Protein AF-A0AAW7XD62-F1 (afdb_monomer_lite)

Organism: NCBI:txid86304

Radius of gyration: 22.49 Å; chains: 1; bounding box: 49×19×56 Å

Foldseek 3Di:
DPPPPDQPQADDPPCNVPDGGDDVVVVDDDDDDDDADLVRLLVCLVVQLVVCVVVVNVVSNVVSVVSVVVSD

Structure (mmCIF, N/CA/C/O backbone):
data_AF-A0AAW7XD62-F1
#
_entry.id   AF-A0AAW7XD62-F1
#
loop_
_atom_site.group_PDB
_atom_site.id
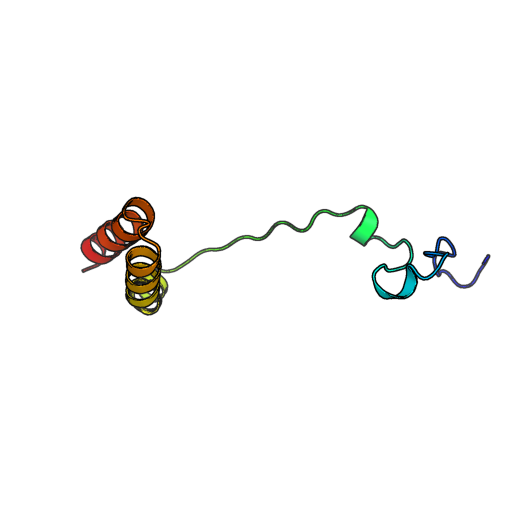_atom_site.type_symbol
_atom_site.label_atom_id
_atom_site.label_alt_id
_atom_site.label_comp_id
_atom_site.label_asym_id
_atom_site.label_entity_id
_atom_site.label_seq_id
_atom_site.pdbx_PDB_ins_code
_atom_site.Cartn_x
_atom_site.Cartn_y
_atom_site.Cartn_z
_atom_site.occupancy
_atom_site.B_iso_or_equiv
_atom_site.auth_seq_id
_atom_site.auth_comp_id
_atom_site.auth_asym_id
_atom_site.auth_atom_id
_atom_site.pdbx_PDB_model_num
ATOM 1 N N . ASP A 1 1 ? 20.281 5.018 -26.727 1.00 85.56 1 ASP A N 1
ATOM 2 C CA . ASP A 1 1 ? 20.556 3.594 -26.443 1.00 85.56 1 ASP A CA 1
ATOM 3 C C . ASP A 1 1 ? 21.761 3.373 -25.552 1.00 85.56 1 ASP A C 1
ATOM 5 O O . ASP A 1 1 ? 21.600 2.743 -24.523 1.00 85.56 1 ASP A O 1
ATOM 9 N N . TYR A 1 2 ? 22.947 3.875 -25.905 1.00 89.38 2 TYR A N 1
ATOM 10 C CA . TYR A 1 2 ? 24.172 3.303 -25.335 1.00 89.38 2 TYR A CA 1
ATOM 11 C C . TYR A 1 2 ? 24.790 4.047 -24.141 1.00 89.38 2 TYR A C 1
ATOM 13 O O . TYR A 1 2 ? 25.164 3.399 -23.173 1.00 89.38 2 TYR A O 1
ATOM 21 N N . ALA A 1 3 ? 24.915 5.379 -24.170 1.00 92.50 3 ALA A N 1
ATOM 22 C CA . ALA A 1 3 ? 25.815 6.075 -23.231 1.00 92.50 3 ALA A CA 1
ATOM 23 C C . ALA A 1 3 ? 25.182 7.215 -22.414 1.00 92.50 3 ALA A C 1
ATOM 25 O O . ALA A 1 3 ? 25.872 7.863 -21.636 1.00 92.50 3 ALA A O 1
ATOM 26 N N . SER A 1 4 ? 23.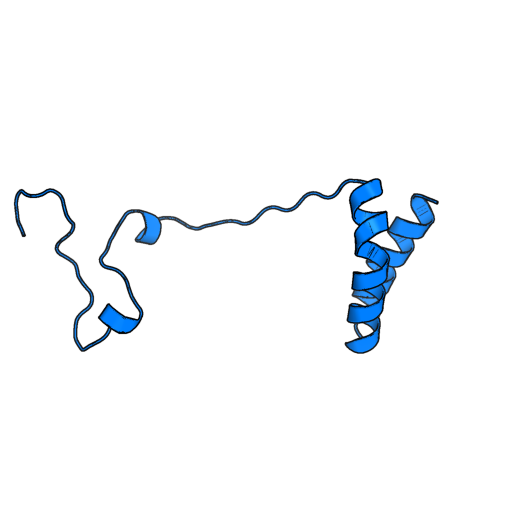880 7.474 -22.562 1.00 96.19 4 SER A N 1
ATOM 27 C CA . SER A 1 4 ? 23.195 8.549 -21.825 1.00 96.19 4 SER A CA 1
ATOM 28 C C . SER A 1 4 ? 22.812 8.170 -20.389 1.00 96.19 4 SER A C 1
ATOM 30 O O . SER A 1 4 ? 22.485 9.050 -19.600 1.00 96.19 4 SER A O 1
ATOM 32 N N . GLY A 1 5 ? 22.809 6.874 -20.054 1.00 94.81 5 GLY A N 1
ATOM 33 C CA . GLY A 1 5 ? 22.450 6.348 -18.728 1.00 94.81 5 GLY A CA 1
ATOM 34 C C . GLY A 1 5 ? 20.982 5.933 -18.554 1.00 94.81 5 GLY A C 1
ATOM 35 O O . GLY A 1 5 ? 20.658 5.216 -17.613 1.00 94.81 5 GLY A O 1
ATOM 36 N N . THR A 1 6 ? 20.083 6.314 -19.464 1.00 96.00 6 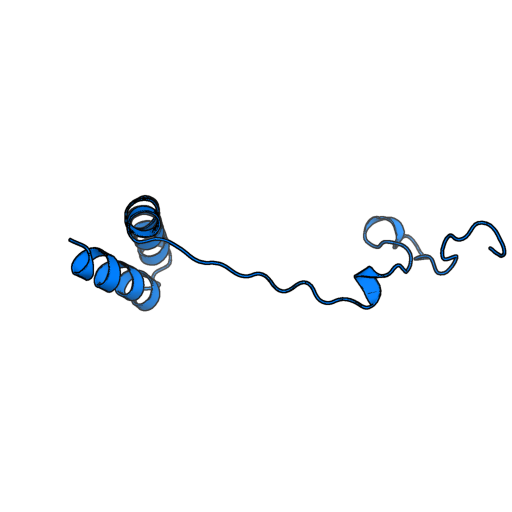THR A N 1
ATOM 37 C CA . THR A 1 6 ? 18.684 5.846 -19.461 1.00 96.00 6 THR A CA 1
ATOM 38 C C . THR A 1 6 ? 18.581 4.391 -19.914 1.00 96.00 6 THR A C 1
ATOM 40 O O . THR A 1 6 ? 19.275 3.993 -20.849 1.00 96.00 6 THR A O 1
ATOM 43 N N . ASN A 1 7 ? 17.653 3.618 -19.345 1.00 97.12 7 ASN A N 1
ATOM 44 C CA . ASN A 1 7 ? 17.378 2.270 -19.839 1.00 97.12 7 ASN A CA 1
ATOM 45 C C . ASN A 1 7 ? 16.588 2.336 -21.158 1.00 97.12 7 ASN A C 1
ATOM 47 O O . ASN A 1 7 ? 15.506 2.918 -21.208 1.00 97.12 7 ASN A O 1
ATOM 51 N N . HIS A 1 8 ? 17.126 1.741 -22.223 1.00 97.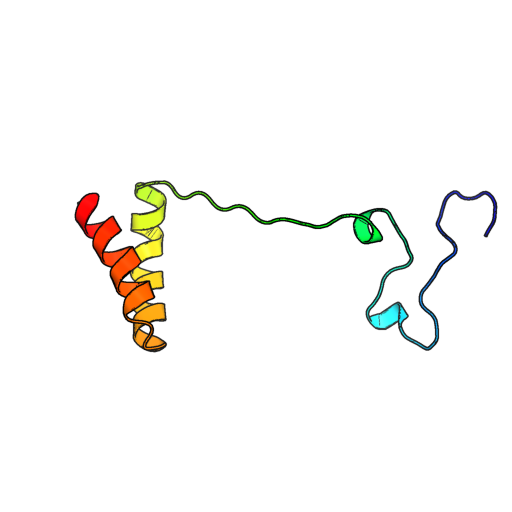19 8 HIS A N 1
ATOM 52 C CA . HIS A 1 8 ? 16.473 1.695 -23.538 1.00 97.19 8 HIS A CA 1
ATOM 53 C C . HIS A 1 8 ? 15.413 0.585 -23.676 1.00 97.19 8 HIS A C 1
ATOM 55 O O . HIS A 1 8 ? 14.758 0.485 -24.711 1.00 97.19 8 HIS A O 1
ATOM 61 N N . THR A 1 9 ? 15.206 -0.234 -22.639 1.00 97.75 9 THR A N 1
ATOM 62 C CA . THR A 1 9 ? 14.133 -1.235 -22.607 1.00 97.75 9 THR A CA 1
ATOM 63 C C . THR A 1 9 ? 12.811 -0.539 -22.295 1.00 97.75 9 THR A C 1
ATOM 65 O O . THR A 1 9 ? 12.489 -0.263 -21.134 1.00 97.75 9 THR A O 1
ATOM 68 N N . LEU A 1 10 ? 12.059 -0.221 -23.349 1.00 98.00 10 LEU A N 1
ATOM 69 C CA . LEU A 1 10 ? 10.835 0.579 -23.291 1.00 98.00 10 LEU A CA 1
ATOM 70 C C . LEU A 1 10 ? 9.600 -0.217 -23.758 1.00 98.00 10 LEU A C 1
ATOM 72 O O . LEU A 1 10 ? 9.723 -1.109 -24.600 1.00 98.00 10 LEU A O 1
ATOM 76 N N . PRO A 1 11 ? 8.397 0.109 -23.251 1.00 97.25 11 PRO A N 1
ATOM 77 C CA . PRO A 1 11 ? 7.152 -0.504 -23.704 1.00 97.25 11 PRO A CA 1
ATOM 78 C C . PRO A 1 11 ? 6.807 -0.093 -25.143 1.00 97.25 11 PRO A C 1
ATOM 80 O O . PRO A 1 11 ? 6.840 1.084 -25.500 1.00 97.25 11 PRO A O 1
ATOM 83 N N . THR A 1 12 ? 6.419 -1.067 -25.966 1.00 97.38 12 THR A N 1
ATOM 84 C CA . THR A 1 12 ? 6.070 -0.888 -27.388 1.00 97.38 12 THR A CA 1
ATOM 85 C C . THR A 1 12 ? 4.574 -1.141 -27.633 1.00 97.38 12 THR A C 1
ATOM 87 O O . THR A 1 12 ? 3.805 -1.277 -26.685 1.00 97.38 12 THR A O 1
ATOM 90 N N . ASN A 1 13 ? 4.111 -1.137 -28.890 1.00 97.56 13 ASN A N 1
ATOM 91 C CA . ASN A 1 13 ? 2.719 -1.452 -29.265 1.00 97.56 13 ASN A CA 1
ATOM 92 C C . ASN A 1 13 ? 1.633 -0.642 -28.508 1.00 97.56 13 ASN A C 1
ATOM 94 O O . ASN A 1 13 ? 0.565 -1.144 -28.167 1.00 97.56 13 ASN A O 1
ATOM 98 N N . GLY A 1 14 ? 1.918 0.629 -28.197 1.00 96.75 14 GLY A N 1
ATOM 99 C CA . GLY A 1 14 ? 0.999 1.526 -27.483 1.00 96.75 14 GLY A CA 1
ATOM 100 C C . GLY A 1 14 ? 0.982 1.382 -25.955 1.00 96.75 14 GLY A C 1
ATOM 101 O O . GLY A 1 14 ? 0.292 2.159 -25.292 1.00 96.75 14 GLY A O 1
ATOM 102 N N . TYR A 1 15 ? 1.765 0.465 -25.380 1.00 97.75 15 TYR A N 1
ATOM 103 C CA . TYR A 1 15 ? 1.829 0.253 -23.930 1.00 97.75 15 TYR A CA 1
ATOM 104 C C . TYR A 1 15 ? 2.472 1.405 -23.150 1.00 97.75 15 TYR A C 1
ATOM 106 O O . TYR A 1 15 ? 2.235 1.524 -21.952 1.00 97.75 15 TYR A O 1
ATOM 114 N N . ALA A 1 16 ? 3.172 2.323 -23.820 1.00 97.06 16 ALA A N 1
ATOM 115 C CA . ALA A 1 16 ? 3.656 3.566 -23.214 1.00 97.06 16 ALA A CA 1
ATOM 116 C C . ALA A 1 16 ? 2.534 4.452 -22.623 1.00 97.06 16 ALA A C 1
ATOM 118 O O . ALA A 1 16 ? 2.817 5.349 -21.838 1.00 97.06 16 ALA A O 1
ATOM 119 N N . ARG A 1 17 ? 1.255 4.201 -22.958 1.00 97.25 17 ARG A N 1
ATOM 120 C CA . ARG A 1 17 ? 0.101 4.872 -22.327 1.00 97.25 17 ARG A CA 1
ATOM 121 C C . ARG A 1 17 ? -0.164 4.433 -20.883 1.00 97.25 17 ARG A C 1
ATOM 123 O O . ARG A 1 17 ? -0.861 5.143 -20.170 1.00 97.25 17 ARG A O 1
ATOM 130 N N . MET A 1 18 ? 0.317 3.255 -20.483 1.00 97.19 18 MET A N 1
ATOM 131 C CA . MET A 1 18 ? 0.008 2.636 -19.185 1.00 97.19 18 MET A CA 1
ATOM 132 C C . MET A 1 18 ? 1.257 2.194 -18.414 1.00 97.19 18 MET A C 1
ATOM 134 O O . MET A 1 18 ? 1.204 2.082 -17.193 1.00 97.19 18 MET A O 1
ATOM 138 N N 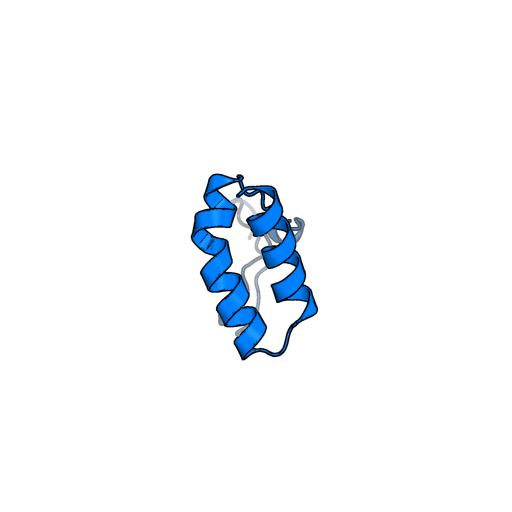. TYR A 1 19 ? 2.369 1.938 -19.110 1.00 96.62 19 TYR A N 1
ATOM 139 C CA . TYR A 1 19 ? 3.585 1.372 -18.534 1.00 96.62 19 TYR A CA 1
ATOM 140 C C . TYR A 1 19 ? 4.790 2.288 -18.739 1.00 96.62 19 TYR A C 1
ATOM 142 O O . TYR A 1 19 ? 4.930 2.945 -19.772 1.00 96.62 19 TYR A O 1
ATOM 150 N N . SER A 1 20 ? 5.687 2.277 -17.757 1.00 97.38 20 SER A N 1
ATOM 151 C CA . SER A 1 20 ? 6.985 2.951 -17.817 1.00 97.38 20 SER A CA 1
ATOM 152 C C . SER A 1 20 ? 8.043 2.069 -18.485 1.00 97.38 20 SER A C 1
ATOM 154 O O . SER A 1 20 ? 7.919 0.845 -18.522 1.00 97.38 20 SER A O 1
ATOM 156 N N . GLY A 1 21 ? 9.126 2.688 -18.962 1.00 97.31 21 GLY A N 1
ATOM 157 C CA . GLY A 1 21 ? 10.368 1.974 -19.274 1.00 97.31 21 GLY A CA 1
ATOM 158 C C . GLY A 1 21 ? 10.963 1.289 -18.042 1.00 97.31 21 GLY A C 1
ATOM 159 O O . GLY A 1 21 ? 10.695 1.699 -16.907 1.00 97.31 21 GLY A O 1
ATOM 160 N N . VAL A 1 22 ? 11.781 0.259 -18.266 1.00 97.69 22 VAL A N 1
ATOM 161 C CA . VAL A 1 22 ? 12.426 -0.490 -17.179 1.00 97.69 22 VAL A CA 1
ATOM 162 C C . VAL A 1 22 ? 13.297 0.446 -16.341 1.00 97.69 22 VAL A C 1
ATOM 164 O O . VAL A 1 22 ? 14.128 1.190 -16.856 1.00 97.69 22 VAL A O 1
ATOM 167 N N . ASN A 1 23 ? 13.118 0.393 -15.027 1.00 96.81 23 ASN A N 1
ATOM 168 C CA . ASN A 1 23 ? 13.877 1.161 -14.047 1.00 96.81 23 ASN A CA 1
ATOM 169 C C . ASN A 1 23 ? 13.983 0.346 -12.744 1.00 96.81 23 ASN A C 1
ATOM 171 O O . ASN A 1 23 ? 13.546 -0.803 -12.696 1.00 96.81 23 ASN A O 1
ATOM 175 N N . LEU A 1 24 ? 14.559 0.916 -11.686 1.00 97.25 24 LEU A N 1
ATOM 176 C CA . LEU A 1 24 ? 14.767 0.198 -10.423 1.00 97.25 24 LEU A CA 1
ATOM 177 C C . LEU A 1 24 ? 13.460 -0.271 -9.750 1.00 97.25 24 LEU A C 1
ATOM 179 O O . LEU A 1 24 ? 13.443 -1.340 -9.135 1.00 97.25 24 LEU A O 1
ATOM 183 N N . ASP A 1 25 ? 12.352 0.462 -9.910 1.00 96.62 25 ASP A N 1
ATOM 184 C CA . ASP A 1 25 ? 11.050 0.060 -9.361 1.00 96.62 25 ASP A CA 1
ATOM 185 C C . ASP A 1 25 ? 10.549 -1.248 -9.989 1.00 96.62 25 ASP A C 1
ATOM 187 O O . ASP A 1 25 ? 9.816 -1.983 -9.334 1.00 96.62 25 ASP A O 1
ATOM 191 N N . ALA A 1 26 ? 10.983 -1.597 -11.208 1.00 96.69 26 ALA A N 1
ATOM 192 C CA . ALA A 1 26 ? 10.637 -2.877 -11.837 1.00 96.69 26 ALA A CA 1
ATOM 193 C C . ALA A 1 26 ? 11.213 -4.092 -11.084 1.00 96.69 26 ALA A C 1
ATOM 195 O O . ALA A 1 26 ? 10.723 -5.208 -11.245 1.00 96.69 26 ALA A O 1
ATOM 196 N N . PHE A 1 27 ? 12.231 -3.875 -10.246 1.00 97.75 27 PHE A N 1
ATOM 197 C CA . PHE A 1 27 ? 12.898 -4.906 -9.447 1.00 97.75 27 PHE A CA 1
ATOM 198 C C . PHE A 1 27 ? 12.618 -4.768 -7.947 1.00 97.75 27 PHE A C 1
ATOM 200 O O . PHE A 1 27 ? 13.145 -5.536 -7.143 1.00 97.75 27 PHE A O 1
ATOM 207 N N . THR A 1 28 ? 11.781 -3.806 -7.558 1.00 97.75 28 THR A N 1
ATOM 208 C CA . THR A 1 28 ? 11.483 -3.501 -6.157 1.00 97.75 28 THR A CA 1
ATOM 209 C C . THR A 1 28 ? 10.011 -3.772 -5.863 1.00 97.75 28 THR A C 1
ATOM 211 O O . THR A 1 28 ? 9.141 -3.524 -6.693 1.00 97.75 28 THR A O 1
ATOM 214 N N . LYS A 1 29 ? 9.696 -4.258 -4.655 1.00 97.12 29 LYS A N 1
ATOM 215 C CA . LYS A 1 29 ? 8.309 -4.355 -4.173 1.00 97.12 29 LYS A CA 1
ATOM 216 C C . LYS A 1 29 ? 8.042 -3.302 -3.107 1.00 97.12 29 LYS A C 1
ATOM 218 O O . LYS A 1 29 ? 8.766 -3.215 -2.120 1.00 97.12 29 LYS A O 1
ATOM 223 N N . LYS A 1 30 ? 6.981 -2.517 -3.304 1.00 96.44 30 LYS A N 1
ATOM 224 C CA . LYS A 1 30 ? 6.520 -1.503 -2.347 1.00 96.44 30 LYS A CA 1
ATOM 225 C C . LYS A 1 30 ? 5.629 -2.181 -1.304 1.00 96.44 30 LYS A C 1
ATOM 227 O O . LYS A 1 30 ? 4.615 -2.773 -1.662 1.00 96.44 30 LYS A O 1
ATOM 232 N N . ILE A 1 31 ? 6.016 -2.109 -0.031 1.00 97.50 31 ILE A N 1
ATOM 233 C CA . ILE A 1 31 ? 5.250 -2.647 1.102 1.00 97.50 31 ILE A CA 1
ATOM 234 C C . ILE A 1 31 ? 4.720 -1.466 1.914 1.00 97.50 31 ILE A C 1
ATOM 236 O O . ILE A 1 31 ? 5.494 -0.615 2.348 1.00 97.50 31 ILE A O 1
ATOM 240 N N . THR A 1 32 ? 3.405 -1.405 2.114 1.00 97.69 32 THR A N 1
ATOM 241 C CA . THR A 1 32 ? 2.766 -0.369 2.934 1.00 97.69 32 THR A CA 1
ATOM 242 C C . THR A 1 32 ? 2.706 -0.793 4.397 1.00 97.69 32 THR A C 1
ATOM 244 O O . THR A 1 32 ? 2.405 -1.947 4.697 1.00 97.69 32 THR A O 1
ATOM 247 N N . TYR A 1 33 ? 2.925 0.153 5.307 1.00 97.75 33 TYR A N 1
ATOM 248 C CA . TYR A 1 33 ? 2.828 -0.046 6.752 1.00 97.75 33 TYR A CA 1
ATOM 249 C C . TYR A 1 33 ? 1.953 1.042 7.370 1.00 97.75 33 TYR A C 1
ATOM 251 O O . TYR A 1 33 ? 2.030 2.206 6.975 1.00 97.75 33 TYR A O 1
ATOM 259 N N . GLN A 1 34 ? 1.130 0.664 8.345 1.00 97.31 34 GLN A N 1
ATOM 260 C CA . GLN A 1 34 ? 0.243 1.576 9.057 1.00 97.31 34 GLN A CA 1
ATOM 261 C C . GLN A 1 34 ? 0.350 1.332 10.562 1.00 97.31 34 GLN A C 1
ATOM 263 O O . GLN A 1 34 ? 0.355 0.191 11.023 1.00 97.31 34 GLN A O 1
ATOM 268 N N . LYS A 1 35 ? 0.414 2.422 11.328 1.00 97.19 35 LYS A N 1
ATOM 269 C CA . LYS A 1 35 ? 0.360 2.428 12.791 1.00 97.19 35 LYS A CA 1
ATOM 270 C C . LYS A 1 35 ? -0.549 3.565 13.224 1.00 97.19 35 LYS A C 1
ATOM 272 O O . LYS A 1 35 ? -0.410 4.677 12.725 1.00 97.19 35 LYS A O 1
ATOM 277 N N . ILE A 1 36 ? -1.443 3.286 14.163 1.00 96.56 36 ILE A N 1
ATOM 278 C CA . ILE A 1 36 ? -2.389 4.267 14.686 1.00 96.56 36 ILE A CA 1
ATOM 279 C C . ILE A 1 36 ? -2.216 4.416 16.196 1.00 96.56 36 ILE A C 1
ATOM 281 O O . ILE A 1 36 ? -1.940 3.441 16.897 1.00 96.56 36 ILE A O 1
ATOM 285 N N . THR A 1 37 ? -2.315 5.650 16.685 1.00 97.44 37 THR A N 1
ATOM 286 C CA . THR A 1 37 ? -2.313 5.958 18.120 1.00 97.44 37 THR A CA 1
ATOM 287 C C . THR A 1 37 ? -3.708 5.751 18.714 1.00 97.44 37 THR A C 1
ATOM 289 O O . THR A 1 37 ? -4.685 5.595 17.981 1.00 97.44 37 THR A O 1
ATOM 292 N N . ALA A 1 38 ? -3.814 5.771 20.044 1.00 96.56 38 ALA A N 1
ATOM 293 C CA . ALA A 1 38 ? -5.102 5.720 20.737 1.00 96.56 38 ALA A CA 1
ATOM 294 C C . ALA A 1 38 ? -6.025 6.887 20.328 1.00 96.56 38 ALA A C 1
ATOM 296 O O . ALA A 1 38 ? -7.168 6.665 19.942 1.00 96.56 38 ALA A O 1
ATOM 297 N N . GLU A 1 39 ? -5.496 8.112 20.304 1.00 97.12 39 GLU A N 1
ATOM 298 C CA . GLU A 1 39 ? -6.214 9.293 19.806 1.00 97.12 39 GLU A CA 1
ATOM 299 C C . GLU A 1 39 ? -6.595 9.139 18.324 1.00 97.12 39 GLU A C 1
ATOM 301 O O . GLU A 1 39 ? -7.720 9.420 17.920 1.00 97.12 39 GLU A O 1
ATOM 306 N N . GLY A 1 40 ? -5.682 8.609 17.502 1.00 97.19 40 GLY A N 1
ATOM 307 C CA . GLY A 1 40 ? -5.938 8.380 16.084 1.00 97.19 40 GLY A CA 1
ATOM 308 C C . GLY A 1 40 ? -7.130 7.452 15.848 1.00 97.19 40 GLY A C 1
ATOM 309 O O . GLY A 1 40 ? -7.997 7.775 15.037 1.00 97.19 40 GLY A O 1
ATOM 310 N N . ILE A 1 41 ? -7.207 6.321 16.564 1.00 97.06 41 ILE A N 1
ATOM 311 C CA . ILE A 1 41 ? -8.325 5.381 16.406 1.00 97.06 41 ILE A CA 1
ATOM 312 C C . ILE A 1 41 ? -9.627 5.954 16.969 1.00 97.06 41 ILE A C 1
ATOM 314 O O . ILE A 1 41 ? -10.675 5.684 16.398 1.00 97.06 41 ILE A O 1
ATOM 318 N N . GLN A 1 42 ? -9.584 6.792 18.010 1.00 96.88 42 GLN A N 1
ATOM 319 C CA . GLN A 1 42 ? -10.767 7.519 18.487 1.00 96.88 42 GLN A CA 1
ATOM 320 C C . GLN A 1 42 ? -11.309 8.492 17.432 1.00 96.88 42 GLN A C 1
ATOM 322 O O . GLN A 1 42 ? -12.523 8.594 17.267 1.00 96.88 42 GLN A O 1
ATOM 327 N N . ASN A 1 43 ? -10.421 9.141 16.674 1.00 97.44 43 ASN A N 1
ATOM 328 C CA . ASN A 1 43 ? -10.802 10.107 15.645 1.00 97.44 43 ASN A CA 1
ATOM 329 C C . ASN A 1 43 ? -11.407 9.446 14.397 1.00 97.44 43 ASN A C 1
ATOM 331 O O . ASN A 1 43 ? -12.409 9.930 13.876 1.00 97.44 43 ASN A O 1
ATOM 335 N N . ILE A 1 44 ? -10.821 8.346 13.903 1.00 97.69 44 ILE A N 1
ATOM 336 C CA . ILE A 1 44 ? -11.291 7.696 12.660 1.00 97.69 44 ILE A CA 1
ATOM 337 C C . ILE A 1 44 ? -12.223 6.502 12.897 1.00 97.69 44 ILE A C 1
ATOM 339 O O . ILE A 1 44 ? -12.948 6.096 11.992 1.00 97.69 44 ILE A O 1
ATOM 343 N N . GLY A 1 45 ? -12.218 5.932 14.102 1.00 97.31 45 GLY A N 1
ATOM 344 C CA . GLY A 1 45 ? -12.976 4.736 14.468 1.00 97.31 45 GLY A CA 1
ATOM 345 C C . GLY A 1 45 ? -14.477 4.832 14.185 1.00 97.31 45 GLY A C 1
ATOM 346 O O . GLY A 1 45 ? -14.996 3.918 13.546 1.00 97.31 45 GLY A O 1
ATOM 347 N N . PRO A 1 46 ? -15.170 5.933 14.548 1.00 97.44 46 PRO A N 1
ATOM 348 C CA . PRO A 1 46 ? -16.597 6.088 14.255 1.00 97.44 46 PRO A CA 1
ATOM 349 C C . PRO A 1 46 ? -16.922 6.012 12.758 1.00 97.44 46 PRO A C 1
ATOM 351 O O . PRO A 1 46 ? -17.922 5.411 12.367 1.00 97.44 46 PRO A O 1
ATOM 354 N N . ALA A 1 47 ? -16.059 6.573 11.904 1.00 98.31 47 ALA A N 1
ATOM 355 C CA . ALA A 1 47 ? -16.226 6.486 10.456 1.00 98.31 47 ALA A CA 1
ATOM 356 C C . ALA A 1 47 ? -16.017 5.049 9.954 1.00 98.31 47 ALA A C 1
ATOM 358 O O . ALA A 1 47 ? -16.786 4.577 9.120 1.00 98.31 47 ALA A O 1
ATOM 359 N N . ILE A 1 48 ? -15.025 4.328 10.492 1.00 97.88 48 ILE A N 1
ATOM 360 C CA . ILE A 1 48 ? -14.776 2.923 10.131 1.00 97.88 48 ILE A CA 1
ATOM 361 C C . ILE A 1 48 ? -15.964 2.040 10.529 1.00 97.88 48 ILE A C 1
ATOM 363 O O . ILE A 1 48 ? -16.388 1.204 9.736 1.00 97.88 48 ILE A O 1
ATOM 367 N N . GLU A 1 49 ? -16.530 2.227 11.723 1.00 98.25 49 GLU A N 1
ATOM 368 C CA . GLU A 1 49 ? -17.707 1.471 12.165 1.00 98.25 49 GLU A CA 1
ATOM 369 C C . GLU A 1 49 ? -18.930 1.728 11.282 1.00 98.25 49 GLU A C 1
ATOM 371 O O . GLU A 1 49 ? -19.645 0.780 10.955 1.00 98.25 49 GLU A O 1
ATOM 376 N N . LEU A 1 50 ? -19.162 2.986 10.885 1.00 98.31 50 LEU A N 1
ATOM 377 C CA . LEU A 1 50 ? -20.265 3.354 9.998 1.00 98.31 50 LEU A CA 1
ATOM 378 C C . LEU A 1 50 ? -20.114 2.700 8.619 1.00 98.31 50 LEU A C 1
ATOM 380 O O . LEU A 1 50 ? -21.072 2.120 8.113 1.00 98.31 50 LEU A O 1
ATOM 384 N N . MET A 1 51 ? -18.911 2.755 8.044 1.00 98.44 51 MET A N 1
ATOM 385 C CA . MET A 1 51 ? -18.605 2.123 6.757 1.00 98.44 51 MET A CA 1
ATOM 386 C C . MET A 1 51 ? -18.758 0.601 6.838 1.00 98.44 51 MET A C 1
ATOM 388 O O . MET A 1 51 ? -19.480 0.013 6.040 1.00 98.44 51 MET A O 1
ATOM 392 N N . ALA A 1 52 ? -18.166 -0.034 7.854 1.00 98.38 52 ALA A N 1
ATOM 393 C CA . ALA A 1 52 ? -18.257 -1.479 8.040 1.00 98.38 52 ALA A CA 1
ATOM 394 C C . ALA A 1 52 ? -19.704 -1.944 8.274 1.00 98.38 52 ALA A C 1
ATOM 396 O O . ALA A 1 52 ? -20.093 -2.999 7.781 1.00 98.38 52 ALA A O 1
ATOM 397 N N . ALA A 1 53 ? -20.521 -1.156 8.983 1.00 98.19 53 ALA A N 1
ATOM 398 C CA . ALA A 1 53 ? -21.946 -1.436 9.141 1.00 98.19 53 ALA A CA 1
ATOM 399 C C . ALA A 1 53 ? -22.707 -1.326 7.810 1.00 98.19 53 ALA A C 1
ATOM 401 O O . ALA A 1 53 ? -23.526 -2.192 7.509 1.00 98.19 53 ALA A O 1
ATOM 402 N N . ALA A 1 54 ? -22.429 -0.292 7.009 1.00 98.38 54 ALA A N 1
ATOM 403 C CA . ALA A 1 54 ? -23.053 -0.103 5.699 1.00 98.38 54 ALA A CA 1
ATOM 404 C C . ALA A 1 54 ? -22.695 -1.225 4.706 1.00 98.38 54 ALA A C 1
ATOM 406 O O . ALA A 1 54 ? -23.514 -1.588 3.866 1.00 98.38 54 ALA A O 1
ATOM 407 N N . GLU A 1 55 ? -21.498 -1.801 4.832 1.00 98.25 55 GLU A N 1
ATOM 408 C CA . GLU A 1 55 ? -21.019 -2.925 4.018 1.00 98.25 55 GLU A CA 1
ATOM 409 C C . GLU A 1 55 ? -21.431 -4.307 4.567 1.00 98.25 55 GLU A C 1
ATOM 411 O O . GLU A 1 55 ? -21.149 -5.325 3.937 1.00 98.25 55 GLU A O 1
ATOM 416 N N . GLY A 1 56 ? -22.090 -4.377 5.733 1.00 97.69 56 GLY A N 1
ATOM 417 C CA . GLY A 1 56 ? -22.463 -5.644 6.381 1.00 97.69 56 GLY A CA 1
ATOM 418 C C . GLY A 1 56 ? -21.272 -6.438 6.941 1.00 97.69 56 GLY A C 1
ATOM 419 O O . GLY A 1 56 ? -21.350 -7.653 7.119 1.00 97.69 56 GLY A O 1
ATOM 420 N N . LEU A 1 57 ? -20.147 -5.771 7.212 1.00 98.25 57 LEU A N 1
ATOM 421 C CA . LEU A 1 57 ? -18.907 -6.365 7.711 1.00 98.25 57 LEU A CA 1
ATOM 422 C C . LEU A 1 57 ? -18.830 -6.308 9.244 1.00 98.25 57 LEU A C 1
ATOM 424 O O . LEU A 1 57 ? -17.963 -5.646 9.824 1.00 98.25 57 LEU A O 1
ATOM 428 N N . ASP A 1 58 ? -19.705 -7.053 9.919 1.00 97.75 58 ASP A N 1
ATOM 429 C CA . ASP A 1 58 ? -19.836 -7.008 11.384 1.00 97.75 58 ASP A CA 1
ATOM 430 C C . ASP A 1 58 ? -18.527 -7.308 12.129 1.00 97.75 58 ASP A C 1
ATOM 432 O O . ASP A 1 58 ? -18.214 -6.664 13.129 1.00 97.75 58 ASP A O 1
ATOM 436 N N . ALA A 1 59 ? -17.707 -8.237 11.626 1.00 98.31 59 ALA A N 1
ATOM 437 C CA . ALA A 1 59 ? -16.413 -8.550 12.236 1.00 98.31 59 ALA A CA 1
ATOM 438 C C . ALA A 1 59 ? -15.433 -7.361 12.195 1.00 98.31 59 ALA A C 1
ATOM 440 O O . ALA A 1 59 ? -14.707 -7.127 13.163 1.00 98.31 59 ALA A O 1
ATOM 441 N N . HIS A 1 60 ? -15.435 -6.587 11.105 1.00 98.19 60 HIS A N 1
ATOM 442 C CA . HIS A 1 60 ? -14.578 -5.408 10.961 1.00 98.19 60 HIS A CA 1
ATOM 443 C C . HIS A 1 60 ? -15.039 -4.289 11.896 1.00 98.19 60 HIS A C 1
ATOM 445 O O . HIS A 1 60 ? -14.219 -3.706 12.606 1.00 98.19 60 HIS A O 1
ATOM 451 N N . LYS A 1 61 ? -16.356 -4.057 11.965 1.00 98.25 61 LYS A N 1
ATOM 452 C CA . LYS A 1 61 ? -16.960 -3.119 12.917 1.00 98.25 61 LYS A CA 1
ATOM 453 C C . LYS A 1 61 ? -16.602 -3.489 14.358 1.00 98.25 61 LYS A C 1
ATOM 455 O O . LYS A 1 61 ? -16.024 -2.679 15.076 1.00 98.25 61 LYS A O 1
ATOM 460 N N . ASN A 1 62 ? -16.859 -4.736 14.754 1.00 97.94 62 ASN A N 1
ATOM 461 C CA . ASN A 1 62 ? -16.624 -5.213 16.118 1.00 97.94 62 ASN A CA 1
ATOM 462 C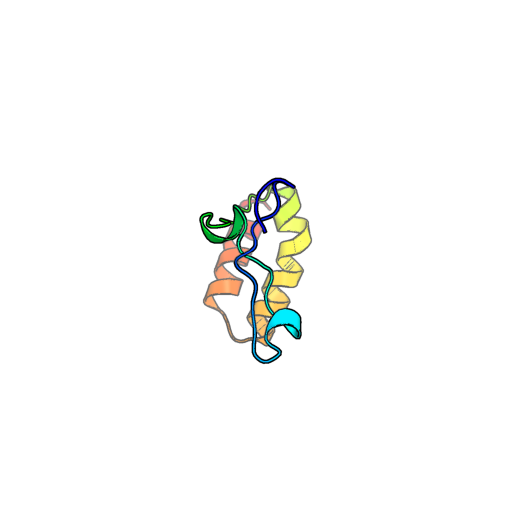 C . ASN A 1 62 ? -15.150 -5.100 16.528 1.00 97.94 62 ASN A C 1
ATOM 464 O O . ASN A 1 62 ? -14.852 -4.758 17.674 1.00 97.94 62 ASN A O 1
ATOM 468 N N . ALA A 1 63 ? -14.214 -5.334 15.602 1.00 97.81 63 ALA A N 1
ATOM 469 C CA . ALA A 1 63 ? -12.790 -5.151 15.866 1.00 97.81 63 ALA A CA 1
ATOM 470 C C . ALA A 1 63 ? -12.448 -3.702 16.267 1.00 97.81 63 ALA A C 1
ATOM 472 O O . ALA A 1 63 ? -11.584 -3.496 17.127 1.00 97.81 63 ALA A O 1
ATOM 473 N N . VAL A 1 64 ? -13.114 -2.706 15.680 1.00 97.38 64 VAL A N 1
ATOM 474 C CA . VAL A 1 64 ? -12.953 -1.292 16.050 1.00 97.38 64 VAL A CA 1
ATOM 475 C C . VAL A 1 64 ? -13.675 -0.991 17.361 1.00 97.38 64 VAL A C 1
ATOM 477 O O . VAL A 1 64 ? -13.051 -0.440 18.268 1.00 97.38 64 VAL A O 1
ATOM 480 N N . THR A 1 65 ? -14.922 -1.443 17.515 1.00 97.62 65 THR A N 1
ATOM 481 C CA . THR A 1 65 ? -15.737 -1.218 18.720 1.00 97.62 65 THR A CA 1
ATOM 482 C C . THR A 1 65 ? -15.042 -1.695 19.989 1.00 97.62 65 THR A C 1
ATOM 484 O O . THR A 1 65 ? -14.982 -0.966 20.979 1.00 97.62 65 THR A O 1
ATOM 487 N N . LEU A 1 66 ? -14.450 -2.893 19.963 1.00 97.56 66 LEU A N 1
ATOM 488 C CA . LEU A 1 66 ? -13.715 -3.436 21.108 1.00 97.56 66 LEU A CA 1
ATOM 489 C C . LEU A 1 66 ? -12.532 -2.544 21.511 1.00 97.56 66 LEU A C 1
ATOM 491 O O . LEU A 1 66 ? -12.305 -2.322 22.699 1.00 97.56 66 LEU A O 1
ATOM 495 N N . ARG A 1 67 ? -11.803 -1.994 20.533 1.00 96.69 67 ARG A N 1
ATOM 496 C CA . ARG A 1 67 ? -10.662 -1.104 20.791 1.00 96.69 67 ARG A CA 1
ATOM 497 C C . ARG A 1 67 ? -11.121 0.242 21.333 1.00 96.69 67 ARG A C 1
ATOM 499 O O . ARG A 1 67 ? -10.577 0.690 22.336 1.00 96.69 67 ARG A O 1
ATOM 506 N N . LEU A 1 68 ? -12.138 0.853 20.725 1.00 96.25 68 LEU A N 1
ATOM 507 C CA . LEU A 1 68 ? -12.703 2.116 21.208 1.00 96.25 68 LEU A CA 1
ATOM 508 C C . LEU A 1 68 ? -13.206 1.988 22.649 1.00 96.25 68 LEU A C 1
ATOM 510 O O . LEU A 1 68 ? -12.937 2.860 23.469 1.00 96.25 68 LEU A O 1
ATOM 514 N N . ASN A 1 69 ? -13.863 0.875 22.976 1.00 96.19 69 ASN A N 1
ATOM 515 C CA . ASN A 1 69 ? -14.342 0.609 24.330 1.00 96.19 69 ASN A CA 1
ATOM 516 C C . ASN A 1 69 ? -13.213 0.357 25.337 1.00 96.19 69 ASN A C 1
ATOM 518 O O . ASN A 1 69 ? -13.392 0.671 26.503 1.00 96.19 69 ASN A O 1
ATOM 522 N N . SER A 1 70 ? -12.062 -0.178 24.914 1.00 95.06 70 SER A N 1
ATOM 523 C CA . SER A 1 70 ? -10.903 -0.379 25.803 1.00 95.06 70 SER A CA 1
ATOM 524 C C . SER A 1 70 ? -10.100 0.892 26.109 1.00 95.06 70 SER A C 1
ATOM 526 O O . SER A 1 70 ? -9.238 0.864 26.982 1.00 95.06 70 SER A O 1
ATOM 528 N N . ILE A 1 71 ? -10.330 1.970 25.352 1.00 90.44 71 ILE A N 1
ATOM 529 C CA . ILE A 1 71 ? -9.613 3.252 25.475 1.00 90.44 71 ILE A CA 1
ATOM 530 C C . ILE A 1 71 ? -10.517 4.328 26.114 1.00 90.44 71 ILE A C 1
ATOM 532 O O . ILE A 1 71 ? -10.023 5.371 26.539 1.00 90.44 71 ILE A O 1
ATOM 536 N N . LYS A 1 72 ? -11.834 4.088 26.168 1.00 66.38 72 LYS A N 1
ATOM 537 C CA . LYS A 1 72 ? -12.774 4.866 26.987 1.00 66.38 72 LYS A CA 1
ATOM 538 C C . LYS A 1 72 ? -12.509 4.647 28.472 1.00 66.38 72 LYS A C 1
ATOM 540 O O . LYS A 1 72 ? -12.650 5.646 29.206 1.00 66.38 72 LYS A O 1
#

InterPro domains:
  IPR012131 Histidinol dehydrogenase [PF00815] (1-68)
  IPR012131 Histidinol dehydrogenase [PTHR21256] (1-71)
  IPR016161 Aldehyde/histidinol dehydrogenase [SSF53720] (1-70)

Secondary structure (DSSP, 8-state):
--SSSS------TTGGGT-PPS-GGGG----------HHHHHHHHHHHHHHHHHTT-HHHHHHHHHHHHHH-

pLDDT: mean 96.48, std 4.11, range [66.38, 98.44]

Sequence (72 aa):
DYASGTNHTLPTNGYARMYSGVNLDAFTKKITYQKITAEGIQNIGPAIELMAAAEGLDAHKNAVTLRLNSIK